Protein AF-A0A3D2WUU5-F1 (afdb_monomer_lite)

Foldseek 3Di:
DWDDFPPGIWDKDWDADPVLFATQFIDTPDDDDDPQALVQCCFCVVPVVCRNVQRCQRHRATVPDQADEDCDDFDSVVNYGHADVNNNRSSVNVSVVCNVVSVVVVVVVVVVVVD

Sequence (115 aa):
ASGAGFQSRIRVLVCLTPDFSKIRNLKILEQDETPGCGTKIIKDTSRAIDEEWFIKQFNDLEVTRPVVCVKESPKKSNSEVQAISGATVSSQAIVDILNNSIKDYRDSYLKQKAN

Secondary structure (DSSP, 8-state):
-EEE-SSSEEEEEEEE-TTSSEEEEEEEEE--PPTTTGGGGT--TT-TT-TTHHHHTTTTEE-SS--EEESS---GGGTEEEPPTT-HHHHHHHHHHHHHHHHHHHHHHHHHHT-

Radius of gyration: 14.16 Å; chains: 1; bounding box: 44×26×36 Å

Structure (mmCIF, N/CA/C/O backbone):
data_AF-A0A3D2WUU5-F1
#
_entry.id   AF-A0A3D2WUU5-F1
#
loop_
_atom_site.group_PDB
_atom_site.id
_atom_site.type_symbol
_atom_site.label_atom_id
_atom_site.label_alt_id
_atom_site.label_comp_id
_atom_site.label_asym_id
_atom_site.label_entity_id
_atom_site.label_seq_id
_atom_site.pdbx_PDB_ins_code
_atom_site.Cartn_x
_atom_site.Cartn_y
_atom_site.Cartn_z
_atom_site.occupancy
_atom_site.B_iso_or_equiv
_atom_site.auth_seq_id
_atom_site.auth_comp_id
_atom_site.auth_asym_id
_atom_site.auth_atom_id
_atom_site.pdbx_PDB_model_num
ATOM 1 N N . ALA A 1 1 ? -5.230 -7.622 4.162 1.00 77.19 1 ALA A N 1
ATOM 2 C CA . ALA A 1 1 ? -5.783 -6.711 3.140 1.00 77.19 1 ALA A CA 1
ATOM 3 C C . ALA A 1 1 ? -5.533 -7.304 1.752 1.00 77.19 1 ALA A C 1
ATOM 5 O O . ALA A 1 1 ? -4.520 -7.972 1.566 1.00 77.19 1 ALA A O 1
ATOM 6 N N . SER A 1 2 ? -6.435 -7.125 0.785 1.00 69.62 2 SER A N 1
ATOM 7 C CA . SER A 1 2 ? -6.184 -7.531 -0.609 1.00 69.62 2 SER A CA 1
ATOM 8 C C . SER A 1 2 ? -7.019 -6.708 -1.578 1.00 69.62 2 SER A C 1
ATOM 10 O O . SER A 1 2 ? -8.149 -6.376 -1.230 1.00 69.62 2 SER A O 1
ATOM 12 N N . GLY A 1 3 ? -6.529 -6.476 -2.791 1.00 78.75 3 GLY A N 1
ATOM 13 C CA . GLY A 1 3 ? -7.295 -5.806 -3.843 1.00 78.75 3 GLY A CA 1
ATOM 14 C C . GLY A 1 3 ? -6.640 -5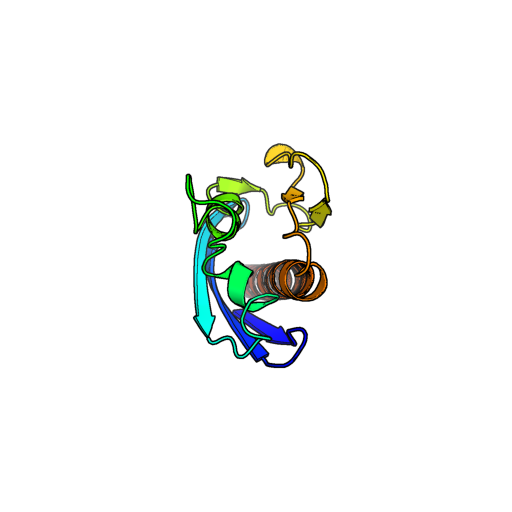.928 -5.212 1.00 78.75 3 GLY A C 1
ATOM 15 O O . GLY A 1 3 ? -5.654 -6.652 -5.369 1.00 78.75 3 GLY A O 1
ATOM 16 N N . ALA A 1 4 ? -7.235 -5.272 -6.205 1.00 72.50 4 ALA A N 1
ATOM 17 C CA . ALA A 1 4 ? -6.742 -5.290 -7.576 1.00 72.50 4 ALA A CA 1
ATOM 18 C C . ALA A 1 4 ? -5.437 -4.483 -7.696 1.00 72.50 4 ALA A C 1
ATOM 20 O O . ALA A 1 4 ? -5.379 -3.334 -7.266 1.00 72.50 4 ALA A O 1
ATOM 21 N N . GLY A 1 5 ? -4.402 -5.112 -8.248 1.00 62.84 5 GLY A N 1
ATOM 22 C CA . GLY A 1 5 ? -3.185 -4.488 -8.765 1.00 62.84 5 GLY A CA 1
ATOM 23 C C . GLY A 1 5 ? -3.341 -4.084 -10.233 1.00 62.84 5 GLY A C 1
ATOM 24 O O . GLY A 1 5 ? -4.456 -3.991 -10.744 1.00 62.84 5 GLY A O 1
ATOM 25 N N . PHE A 1 6 ? -2.225 -3.848 -10.921 1.00 62.91 6 PHE A N 1
ATOM 26 C CA . PHE A 1 6 ? -2.227 -3.504 -12.344 1.00 62.91 6 PHE A CA 1
ATOM 27 C C . PHE A 1 6 ? -2.502 -4.725 -13.228 1.00 62.91 6 PHE A C 1
ATOM 29 O O . PHE A 1 6 ? -3.276 -4.623 -14.177 1.00 62.91 6 PHE A O 1
ATOM 36 N N . GLN A 1 7 ? -1.896 -5.875 -12.919 1.00 59.66 7 GLN A N 1
ATOM 37 C CA . GLN A 1 7 ? -2.086 -7.114 -13.695 1.00 59.66 7 GLN A CA 1
ATOM 38 C C . GLN A 1 7 ? -2.750 -8.236 -12.903 1.00 59.66 7 GLN A C 1
ATOM 40 O O . GLN A 1 7 ? -3.350 -9.134 -13.490 1.00 59.66 7 GLN A O 1
ATOM 45 N N . SER A 1 8 ? -2.672 -8.190 -11.576 1.00 72.06 8 SER A N 1
ATOM 46 C CA . SER A 1 8 ? -3.140 -9.277 -10.723 1.00 72.06 8 SER A CA 1
ATOM 47 C C . SER A 1 8 ? -3.631 -8.771 -9.378 1.00 72.06 8 SER A C 1
ATOM 49 O O . SER A 1 8 ? -3.612 -7.581 -9.079 1.00 72.06 8 SER A O 1
ATOM 51 N N . ARG A 1 9 ? -4.121 -9.684 -8.543 1.00 83.50 9 ARG A N 1
ATOM 52 C CA . ARG A 1 9 ? -4.563 -9.360 -7.191 1.00 83.50 9 ARG A CA 1
ATOM 53 C C . ARG A 1 9 ? -3.355 -9.298 -6.260 1.00 83.50 9 ARG A C 1
ATOM 55 O O . ARG A 1 9 ? -2.610 -10.265 -6.146 1.00 83.50 9 ARG A O 1
ATOM 62 N N . ILE A 1 10 ? -3.213 -8.193 -5.536 1.00 87.38 10 ILE A N 1
ATOM 63 C CA . ILE A 1 10 ? -2.147 -8.016 -4.549 1.00 87.38 10 ILE A CA 1
ATOM 64 C C . ILE A 1 10 ? -2.703 -8.334 -3.157 1.00 87.38 10 ILE A C 1
ATOM 66 O O . ILE A 1 10 ? -3.766 -7.836 -2.761 1.00 87.38 10 ILE A O 1
ATOM 70 N N . ARG A 1 11 ? -1.988 -9.166 -2.390 1.00 89.81 11 ARG A N 1
ATOM 71 C CA . ARG A 1 11 ? -2.281 -9.444 -0.975 1.00 89.81 11 ARG A CA 1
ATOM 72 C C . ARG A 1 11 ? -1.233 -8.804 -0.082 1.00 89.81 11 ARG A C 1
ATOM 74 O O . ARG A 1 11 ? -0.035 -9.024 -0.245 1.00 89.81 11 ARG A O 1
ATOM 81 N N . VAL A 1 12 ? -1.709 -8.056 0.907 1.00 92.00 12 VAL A N 1
ATOM 82 C CA . VAL A 1 12 ? -0.876 -7.280 1.827 1.00 92.00 12 VAL A CA 1
ATOM 83 C C . VAL A 1 12 ? -1.245 -7.614 3.270 1.00 92.00 12 VAL A C 1
ATOM 85 O O . VAL A 1 12 ? -2.420 -7.594 3.660 1.00 92.00 12 VAL A O 1
ATOM 88 N N . LEU A 1 13 ? -0.227 -7.900 4.074 1.00 92.06 13 LEU A N 1
ATOM 89 C CA . LEU A 1 13 ? -0.298 -7.901 5.527 1.00 92.06 13 LEU A CA 1
ATOM 90 C C . LEU A 1 13 ? 0.067 -6.503 6.024 1.00 92.06 13 LEU A C 1
ATOM 92 O O . LEU A 1 13 ? 1.141 -5.995 5.715 1.00 92.06 13 LEU A O 1
ATOM 96 N N . VAL A 1 14 ? -0.824 -5.892 6.795 1.00 93.50 14 VAL A N 1
ATOM 97 C CA . VAL A 1 14 ? -0.607 -4.578 7.402 1.00 93.50 14 VAL A CA 1
ATOM 98 C C . VAL A 1 14 ? -0.777 -4.704 8.909 1.00 93.50 14 VAL A C 1
ATOM 100 O O . VAL A 1 14 ? -1.762 -5.271 9.379 1.00 93.50 14 VAL A O 1
ATOM 103 N N . CYS A 1 15 ? 0.190 -4.182 9.654 1.00 92.94 15 CYS A N 1
ATOM 104 C CA . CYS A 1 15 ? 0.145 -4.097 11.107 1.00 92.94 15 CYS A CA 1
ATOM 105 C C . CYS A 1 15 ? -0.171 -2.655 11.500 1.00 92.94 15 CYS A C 1
ATOM 107 O O . CYS A 1 15 ? 0.582 -1.745 11.155 1.00 92.94 15 CYS A O 1
ATOM 109 N N . LEU A 1 16 ? -1.265 -2.450 12.230 1.00 93.81 16 LEU A N 1
ATOM 110 C CA . LEU A 1 16 ? -1.720 -1.137 12.689 1.00 93.81 16 LEU A CA 1
ATOM 111 C C . LEU A 1 16 ? -1.525 -0.995 14.198 1.00 93.81 16 LEU A C 1
ATOM 113 O O . LEU A 1 16 ? -1.458 -1.986 14.927 1.00 93.81 16 LEU A O 1
ATOM 117 N N . THR A 1 17 ? -1.458 0.242 14.677 1.00 94.12 17 THR A N 1
ATOM 118 C CA . THR A 1 17 ? -1.601 0.529 16.106 1.00 94.12 17 THR A CA 1
ATOM 119 C C . THR A 1 17 ? -3.034 0.258 16.591 1.00 94.12 17 THR A C 1
ATOM 121 O O . THR A 1 17 ? -3.969 0.336 15.792 1.00 94.12 17 THR A O 1
ATOM 124 N N . PRO A 1 18 ? -3.244 -0.032 17.894 1.00 90.25 18 PRO A N 1
ATOM 125 C CA . PRO A 1 18 ? -4.578 -0.338 18.435 1.00 90.25 18 PRO A CA 1
ATOM 126 C C . PRO A 1 18 ? -5.619 0.780 18.260 1.00 90.25 18 PRO A C 1
ATOM 128 O O . PRO A 1 18 ? -6.818 0.523 18.250 1.00 90.25 18 PRO A O 1
ATOM 131 N N . ASP A 1 19 ? -5.162 2.023 18.133 1.00 90.38 19 ASP A N 1
ATOM 132 C CA . ASP A 1 19 ? -5.972 3.220 17.889 1.00 90.38 19 ASP A CA 1
ATOM 133 C C . ASP A 1 19 ? -6.196 3.507 16.390 1.00 90.38 19 ASP A C 1
ATOM 135 O O . ASP A 1 19 ? -6.793 4.522 16.039 1.00 90.38 19 ASP A O 1
ATOM 139 N N . PHE A 1 20 ? -5.717 2.634 15.496 1.00 90.56 20 PHE A N 1
ATOM 140 C CA . PHE A 1 20 ? -5.774 2.795 14.041 1.00 90.56 20 PHE A CA 1
ATOM 141 C C . PHE A 1 20 ? -5.130 4.097 13.532 1.00 90.56 20 PHE A C 1
ATOM 143 O O . PHE A 1 20 ? -5.496 4.568 12.454 1.00 90.56 20 PHE A O 1
ATOM 150 N N . SER A 1 21 ? -4.200 4.698 14.281 1.00 92.69 21 SER A N 1
ATOM 151 C CA . SER A 1 21 ? -3.568 5.966 13.894 1.00 92.69 21 SER A CA 1
ATOM 152 C C . SER A 1 21 ? -2.346 5.790 12.998 1.00 92.69 21 SER A C 1
ATOM 154 O O . SER A 1 21 ? -2.077 6.672 12.179 1.00 92.69 21 SER A O 1
ATOM 156 N N . LYS A 1 22 ? -1.612 4.674 13.122 1.00 94.94 22 LYS A N 1
ATOM 157 C CA . LYS A 1 22 ? -0.351 4.444 12.401 1.00 94.94 22 LYS A CA 1
ATOM 158 C C . LYS A 1 22 ? -0.201 3.016 11.886 1.00 94.94 22 LYS A C 1
ATOM 160 O O . LYS A 1 22 ? -0.652 2.062 12.521 1.00 94.94 22 LYS A O 1
ATOM 165 N N . ILE A 1 23 ? 0.515 2.870 10.772 1.00 94.94 23 ILE A N 1
ATOM 166 C CA . ILE A 1 23 ? 1.046 1.581 10.310 1.00 94.94 23 ILE A CA 1
ATOM 167 C C . ILE A 1 23 ? 2.388 1.334 11.001 1.00 94.94 23 ILE A C 1
ATOM 169 O O . ILE A 1 23 ? 3.263 2.191 11.004 1.00 94.94 23 ILE A O 1
ATOM 173 N N . ARG A 1 24 ? 2.566 0.151 11.590 1.00 93.31 24 ARG A N 1
ATOM 174 C CA . ARG A 1 24 ? 3.836 -0.293 12.185 1.00 93.31 24 ARG A CA 1
ATOM 175 C C . ARG A 1 24 ? 4.694 -1.080 11.215 1.00 93.31 24 ARG A C 1
ATOM 177 O O . ARG A 1 24 ? 5.913 -1.002 11.290 1.00 93.31 24 ARG A O 1
ATOM 184 N N . ASN A 1 25 ? 4.057 -1.871 10.359 1.00 91.62 25 ASN A N 1
ATOM 185 C CA . ASN A 1 25 ? 4.747 -2.686 9.374 1.00 91.62 25 ASN A CA 1
ATOM 186 C C . ASN A 1 25 ? 3.794 -3.045 8.231 1.00 91.62 25 ASN A C 1
ATOM 188 O O . ASN A 1 25 ? 2.580 -3.161 8.434 1.00 91.62 25 ASN A O 1
ATOM 192 N N . LEU A 1 26 ? 4.358 -3.251 7.047 1.00 93.12 26 LEU A N 1
ATOM 193 C CA . LEU A 1 26 ? 3.659 -3.706 5.861 1.00 93.12 26 LEU A CA 1
ATOM 194 C C . LEU A 1 26 ? 4.478 -4.809 5.195 1.00 93.12 26 LEU A C 1
ATOM 196 O O . LEU A 1 26 ? 5.684 -4.682 5.021 1.00 93.12 26 LEU A O 1
ATOM 200 N N . LYS A 1 27 ? 3.816 -5.889 4.785 1.00 91.62 27 LYS A N 1
ATOM 201 C CA . LYS A 1 27 ? 4.437 -6.961 4.009 1.00 91.62 27 LYS A CA 1
ATOM 202 C C . LYS A 1 27 ? 3.535 -7.363 2.855 1.00 91.62 27 LYS A C 1
ATOM 204 O O . LYS A 1 27 ? 2.356 -7.650 3.051 1.00 91.62 27 LYS A O 1
ATOM 209 N N . ILE A 1 28 ? 4.099 -7.431 1.656 1.00 90.69 28 ILE A N 1
ATOM 210 C CA . ILE A 1 28 ? 3.414 -8.009 0.501 1.00 90.69 28 ILE A CA 1
ATOM 211 C C . ILE A 1 28 ? 3.536 -9.530 0.606 1.00 90.69 28 ILE A C 1
ATOM 213 O O . ILE A 1 28 ? 4.633 -10.063 0.755 1.00 90.69 28 ILE A O 1
ATOM 217 N N . LEU A 1 29 ? 2.394 -10.212 0.606 1.00 89.38 29 LEU A N 1
ATOM 218 C CA . LEU A 1 29 ? 2.318 -11.6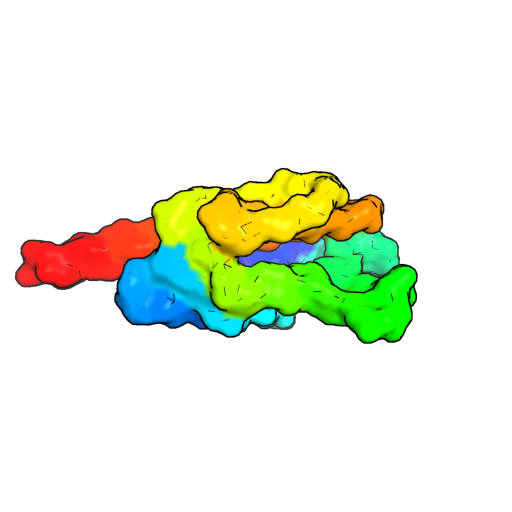69 0.696 1.00 89.38 29 LEU A CA 1
ATOM 219 C C . LEU A 1 29 ? 2.291 -12.298 -0.694 1.00 89.38 29 LEU A C 1
ATOM 221 O O . LEU A 1 29 ? 2.975 -13.286 -0.927 1.00 89.38 29 LEU A O 1
ATOM 225 N N . GLU A 1 30 ? 1.506 -11.715 -1.600 1.00 87.19 30 GLU A N 1
ATOM 226 C CA . GLU A 1 30 ? 1.353 -12.187 -2.974 1.00 87.19 30 GLU A CA 1
ATOM 227 C C . GLU A 1 30 ? 1.136 -11.015 -3.921 1.00 87.19 30 GLU A C 1
ATOM 229 O O . GLU A 1 30 ? 0.439 -10.052 -3.589 1.00 87.19 30 GLU A O 1
ATOM 234 N N . GLN A 1 31 ? 1.731 -11.132 -5.101 1.00 85.31 31 GLN A N 1
ATOM 235 C CA . GLN A 1 31 ? 1.556 -10.257 -6.251 1.00 85.31 31 GLN A CA 1
ATOM 236 C C . GLN A 1 31 ? 2.011 -11.032 -7.491 1.00 85.31 31 GLN A C 1
ATOM 238 O O . GLN A 1 31 ? 2.917 -11.861 -7.389 1.00 85.31 31 GLN A O 1
ATOM 243 N N . ASP A 1 32 ? 1.411 -10.741 -8.634 1.00 84.81 32 ASP A N 1
ATOM 244 C CA . ASP A 1 32 ? 1.809 -11.262 -9.944 1.00 84.81 32 ASP A CA 1
ATOM 245 C C . ASP A 1 32 ? 1.816 -10.091 -10.940 1.00 84.81 32 ASP A C 1
ATOM 247 O O . ASP A 1 32 ? 0.963 -9.956 -11.814 1.00 84.81 32 ASP A O 1
ATOM 251 N N . GLU A 1 33 ? 2.654 -9.099 -10.645 1.00 83.31 33 GLU A N 1
ATOM 252 C CA . GLU A 1 33 ? 2.819 -7.886 -11.440 1.00 83.31 33 GLU A CA 1
ATOM 253 C C . GLU A 1 33 ? 3.926 -8.056 -12.482 1.00 83.31 33 GLU A C 1
ATOM 255 O O . GLU A 1 33 ? 4.766 -8.952 -12.390 1.00 83.31 33 GLU A O 1
ATOM 260 N N . THR A 1 34 ? 3.986 -7.135 -13.448 1.00 82.25 34 THR A N 1
ATOM 261 C CA . THR A 1 34 ? 4.975 -7.190 -14.529 1.00 82.25 34 THR A CA 1
ATOM 262 C C . THR A 1 34 ? 6.407 -7.208 -13.972 1.00 82.25 34 THR A C 1
ATOM 264 O O . THR A 1 34 ? 6.812 -6.230 -13.321 1.00 82.25 34 THR A O 1
ATOM 267 N N . PRO A 1 35 ? 7.203 -8.260 -14.253 1.00 80.31 35 PRO A N 1
ATOM 268 C CA . PRO A 1 35 ? 8.594 -8.337 -13.825 1.00 80.31 35 PRO A CA 1
ATOM 269 C C . PRO A 1 35 ? 9.402 -7.121 -14.285 1.00 80.31 35 PRO A C 1
ATOM 271 O O . PRO A 1 35 ? 9.348 -6.720 -15.445 1.00 80.31 35 PRO A O 1
ATOM 274 N N . GLY A 1 36 ? 10.143 -6.505 -13.364 1.00 76.50 36 GLY A N 1
ATOM 275 C CA . GLY A 1 36 ? 10.993 -5.342 -13.651 1.00 76.50 36 GLY A CA 1
ATOM 276 C C . GLY A 1 36 ? 10.261 -3.994 -13.698 1.00 76.50 36 GLY A C 1
ATOM 277 O O . GLY A 1 36 ? 10.921 -2.955 -13.743 1.00 76.50 36 GLY A O 1
ATOM 278 N N . CYS A 1 37 ? 8.927 -3.985 -13.618 1.00 81.75 37 CYS A N 1
ATOM 279 C CA . CYS A 1 37 ? 8.122 -2.783 -13.389 1.00 81.75 37 CYS A CA 1
ATOM 280 C C . CYS A 1 37 ? 7.371 -2.909 -12.061 1.00 81.75 37 CYS A C 1
ATOM 282 O O . CYS A 1 37 ? 7.896 -2.503 -11.027 1.00 81.75 37 CYS A O 1
ATOM 284 N N . GLY A 1 38 ? 6.181 -3.512 -12.062 1.00 80.06 38 GLY A N 1
ATOM 285 C CA . GLY A 1 38 ? 5.321 -3.584 -10.881 1.00 80.06 38 GLY A CA 1
ATOM 286 C C . GLY A 1 38 ? 5.908 -4.405 -9.732 1.00 80.06 38 GLY A C 1
ATOM 287 O O . GLY A 1 38 ? 5.703 -4.048 -8.577 1.00 80.06 38 GLY A O 1
ATOM 288 N N . THR A 1 39 ? 6.752 -5.407 -10.011 1.00 85.12 39 THR A N 1
ATOM 289 C CA . THR A 1 39 ? 7.431 -6.205 -8.966 1.00 85.12 39 THR A CA 1
ATOM 290 C C . THR A 1 39 ? 8.365 -5.386 -8.067 1.00 85.12 39 THR A C 1
ATOM 292 O O . THR A 1 39 ? 8.728 -5.835 -6.976 1.00 85.12 39 THR A O 1
ATOM 295 N N . LYS A 1 40 ? 8.725 -4.161 -8.481 1.00 90.00 40 LYS A N 1
ATOM 296 C CA . LYS A 1 40 ? 9.544 -3.234 -7.688 1.00 90.00 40 LYS A CA 1
ATOM 297 C C . LYS A 1 40 ? 8.906 -2.844 -6.356 1.00 90.00 40 LYS A C 1
ATOM 299 O O . LYS A 1 40 ? 9.623 -2.432 -5.453 1.00 90.00 40 LYS A O 1
ATOM 304 N N . ILE A 1 41 ? 7.588 -3.008 -6.205 1.00 88.19 41 ILE A N 1
ATOM 305 C CA . ILE A 1 41 ? 6.893 -2.772 -4.930 1.00 88.19 41 ILE A CA 1
ATOM 306 C C . ILE A 1 41 ? 7.403 -3.677 -3.803 1.00 88.19 41 ILE A C 1
ATOM 308 O O . ILE A 1 41 ? 7.314 -3.285 -2.647 1.00 88.19 41 ILE A O 1
ATOM 312 N N . ILE A 1 42 ? 7.936 -4.863 -4.121 1.00 89.25 42 ILE A N 1
ATOM 313 C CA . ILE A 1 42 ? 8.606 -5.728 -3.140 1.00 89.25 42 ILE A CA 1
ATOM 314 C C . ILE A 1 42 ? 10.078 -5.346 -3.050 1.00 89.25 42 ILE A C 1
ATOM 316 O O . ILE A 1 42 ? 10.605 -5.143 -1.960 1.00 89.25 42 ILE A O 1
ATOM 320 N N . LYS A 1 43 ? 10.732 -5.296 -4.213 1.00 89.44 43 LYS A N 1
ATOM 321 C CA . LYS A 1 43 ? 12.174 -5.144 -4.316 1.00 89.44 43 LYS A CA 1
ATOM 322 C C . LYS A 1 43 ? 12.544 -4.353 -5.565 1.00 89.44 43 LYS A C 1
ATOM 324 O O . LYS A 1 43 ? 12.445 -4.857 -6.684 1.00 89.44 43 LYS A O 1
ATOM 329 N N . ASP A 1 44 ? 12.994 -3.124 -5.374 1.00 91.25 44 ASP A N 1
ATOM 330 C CA . ASP A 1 44 ? 13.470 -2.241 -6.427 1.00 91.25 44 ASP A CA 1
ATOM 331 C C . ASP A 1 44 ? 14.992 -2.338 -6.568 1.00 91.25 44 ASP A C 1
ATOM 333 O O . ASP A 1 44 ? 15.754 -1.588 -5.958 1.00 91.25 44 ASP A O 1
ATOM 337 N N . THR A 1 45 ? 15.438 -3.249 -7.429 1.00 87.38 45 THR A N 1
ATOM 338 C CA . THR A 1 45 ? 16.865 -3.462 -7.720 1.00 87.38 45 THR A CA 1
ATOM 339 C C . THR A 1 45 ? 17.533 -2.264 -8.400 1.00 87.38 45 THR A C 1
ATOM 341 O O . THR A 1 45 ? 18.756 -2.227 -8.502 1.00 87.38 45 THR A O 1
ATOM 344 N N . SER A 1 46 ? 16.765 -1.265 -8.862 1.00 85.38 46 SER A N 1
ATOM 345 C CA . SER A 1 46 ? 17.342 -0.021 -9.387 1.00 85.38 46 SER A CA 1
ATOM 346 C C . SER A 1 46 ? 17.893 0.891 -8.283 1.00 85.38 46 SER A C 1
ATOM 348 O O . SER A 1 46 ? 18.697 1.779 -8.567 1.00 85.38 46 SER A O 1
ATOM 350 N N . ARG A 1 47 ? 17.527 0.644 -7.014 1.00 84.25 47 ARG A N 1
ATOM 351 C CA . ARG A 1 47 ? 18.063 1.333 -5.834 1.00 84.25 47 ARG A CA 1
ATOM 352 C C . ARG A 1 47 ? 18.902 0.385 -4.974 1.00 84.25 47 ARG A C 1
ATOM 354 O O . ARG A 1 47 ? 18.454 -0.095 -3.941 1.00 84.25 47 ARG A O 1
ATOM 361 N N . ALA A 1 48 ? 20.163 0.191 -5.354 1.00 79.88 48 ALA A N 1
ATOM 362 C CA . ALA A 1 48 ? 21.088 -0.725 -4.671 1.00 79.88 48 ALA A CA 1
ATOM 363 C C . ALA A 1 48 ? 21.359 -0.405 -3.181 1.00 79.88 48 ALA A C 1
ATOM 365 O O . ALA A 1 48 ? 21.797 -1.280 -2.442 1.00 79.88 48 ALA A O 1
ATOM 366 N N . ILE A 1 49 ? 21.115 0.834 -2.733 1.00 86.12 49 ILE A N 1
ATOM 367 C CA . ILE A 1 49 ? 21.315 1.250 -1.331 1.00 86.12 49 ILE A CA 1
ATOM 368 C C . ILE A 1 49 ? 20.212 0.692 -0.421 1.00 86.12 49 ILE A C 1
ATOM 370 O O . ILE A 1 49 ? 20.475 0.328 0.722 1.00 86.12 49 ILE A O 1
ATOM 374 N N . ASP A 1 50 ? 18.976 0.637 -0.918 1.00 87.69 50 ASP A N 1
ATOM 375 C CA . ASP A 1 50 ? 17.830 0.119 -0.178 1.00 87.69 50 ASP A CA 1
ATOM 376 C C . ASP A 1 50 ? 16.795 -0.433 -1.159 1.00 87.69 50 ASP A C 1
ATOM 378 O O . ASP A 1 50 ? 15.937 0.289 -1.663 1.00 87.69 50 ASP A O 1
ATOM 382 N N . GLU A 1 51 ? 16.887 -1.727 -1.448 1.00 90.69 51 GLU A N 1
ATOM 383 C CA . GLU A 1 51 ? 16.026 -2.372 -2.441 1.00 90.69 5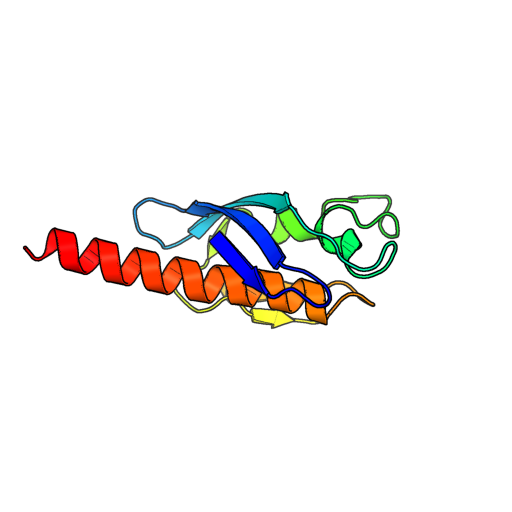1 GLU A CA 1
ATOM 384 C C . GLU A 1 51 ? 14.572 -2.503 -1.945 1.00 90.69 51 GLU A C 1
ATOM 386 O O . GLU A 1 51 ? 13.650 -2.581 -2.748 1.00 90.69 51 GLU A O 1
ATOM 391 N N . GLU A 1 52 ? 14.335 -2.468 -0.631 1.00 92.44 52 GLU A N 1
ATOM 392 C CA . GLU A 1 52 ? 12.998 -2.563 -0.016 1.00 92.44 52 GLU A CA 1
ATOM 393 C C . GLU A 1 52 ? 12.456 -1.191 0.420 1.00 92.44 52 GLU A C 1
ATOM 395 O O . GLU A 1 52 ? 11.499 -1.098 1.200 1.00 92.44 52 GLU A O 1
ATOM 400 N N . TRP A 1 53 ? 13.068 -0.110 -0.078 1.00 93.06 53 TRP A N 1
ATOM 401 C CA . TRP A 1 53 ? 12.771 1.262 0.330 1.00 93.06 53 TRP A CA 1
ATOM 402 C C . TRP A 1 53 ? 11.275 1.573 0.299 1.00 93.06 53 TRP A C 1
ATOM 404 O O . TRP A 1 53 ? 10.779 2.251 1.195 1.00 93.06 53 TRP A O 1
ATOM 414 N N . PHE A 1 54 ? 10.548 1.056 -0.700 1.00 93.50 54 PHE A N 1
ATOM 415 C CA . PHE A 1 54 ? 9.133 1.345 -0.896 1.00 93.50 54 PHE A CA 1
ATOM 416 C C . PHE A 1 54 ? 8.277 0.860 0.277 1.00 93.50 54 PHE A C 1
ATOM 418 O O . PHE A 1 54 ? 7.474 1.627 0.805 1.00 93.50 54 PHE A O 1
ATOM 425 N N . ILE A 1 55 ? 8.488 -0.381 0.723 1.00 93.25 55 ILE A N 1
ATOM 426 C CA . ILE A 1 55 ? 7.759 -0.986 1.845 1.00 93.25 55 ILE A CA 1
ATOM 427 C C . ILE A 1 55 ? 8.104 -0.283 3.159 1.00 93.25 55 ILE A C 1
ATOM 429 O O . ILE A 1 55 ? 7.231 -0.032 3.991 1.00 93.25 55 ILE A O 1
ATOM 433 N N . LYS A 1 56 ? 9.367 0.115 3.325 1.00 93.50 56 LYS A N 1
ATOM 434 C CA . LYS A 1 56 ? 9.839 0.820 4.523 1.00 93.50 56 LYS A CA 1
ATOM 435 C C . LYS A 1 56 ? 9.195 2.193 4.716 1.00 93.50 56 LYS A C 1
ATOM 437 O O . LYS A 1 56 ? 9.126 2.664 5.852 1.00 93.50 56 LYS A O 1
ATOM 442 N N . GLN A 1 57 ? 8.678 2.821 3.656 1.00 94.44 57 GLN A N 1
ATOM 443 C CA . GLN A 1 57 ? 7.949 4.093 3.765 1.00 94.44 57 GLN A CA 1
ATOM 444 C C . GLN A 1 57 ? 6.714 3.984 4.664 1.00 94.44 57 GLN A C 1
ATOM 446 O O . GLN A 1 57 ? 6.372 4.947 5.349 1.00 94.44 57 GLN A O 1
ATOM 451 N N . PHE A 1 58 ? 6.077 2.809 4.691 1.00 94.75 58 PHE A N 1
ATOM 452 C CA . PHE A 1 58 ? 4.860 2.561 5.461 1.00 94.75 58 PHE A CA 1
ATOM 453 C C . PHE A 1 58 ? 5.124 2.368 6.961 1.00 94.75 58 PHE A C 1
ATOM 455 O O . PHE A 1 58 ? 4.185 2.419 7.752 1.00 94.75 58 PHE A O 1
ATOM 462 N N . ASN A 1 59 ? 6.379 2.184 7.381 1.00 93.62 59 ASN A N 1
ATOM 463 C CA . ASN A 1 59 ? 6.718 2.070 8.798 1.00 93.62 59 ASN A CA 1
ATOM 464 C C . ASN A 1 59 ? 6.507 3.413 9.508 1.00 93.62 59 ASN A C 1
ATOM 466 O O . ASN A 1 59 ? 7.048 4.438 9.088 1.00 93.62 59 ASN A O 1
ATOM 470 N N . ASP A 1 60 ? 5.743 3.403 10.596 1.00 93.62 60 ASP A N 1
ATOM 471 C CA . ASP A 1 60 ? 5.322 4.581 11.365 1.00 93.62 60 ASP A CA 1
ATOM 472 C C . ASP A 1 60 ? 4.596 5.651 10.528 1.00 93.62 60 ASP A C 1
ATOM 474 O O . ASP A 1 60 ? 4.614 6.837 10.866 1.00 93.62 60 ASP A O 1
ATOM 478 N N . LEU A 1 61 ? 3.949 5.243 9.432 1.00 95.50 61 LEU A N 1
ATOM 479 C CA . LEU A 1 61 ? 3.144 6.129 8.594 1.00 95.50 61 LEU A CA 1
ATOM 480 C C . LEU A 1 61 ? 1.820 6.459 9.290 1.00 95.50 61 LEU A C 1
ATOM 482 O O . LEU A 1 61 ? 1.128 5.554 9.764 1.00 95.50 61 LEU A O 1
ATOM 486 N N . GLU A 1 62 ? 1.446 7.739 9.326 1.00 94.31 62 GLU A N 1
ATOM 487 C CA . GLU A 1 62 ? 0.135 8.149 9.830 1.00 94.31 62 GLU A CA 1
ATOM 488 C C . GLU A 1 62 ? -0.972 7.728 8.863 1.00 94.31 62 GLU A C 1
ATOM 490 O O . GLU A 1 62 ? -0.863 7.921 7.656 1.00 94.31 62 GLU A O 1
ATOM 495 N N . VAL A 1 63 ? -2.056 7.171 9.400 1.00 94.81 63 VAL A N 1
ATOM 496 C CA . VAL A 1 63 ? -3.235 6.703 8.646 1.00 94.81 63 VAL A CA 1
ATOM 497 C C . VAL A 1 63 ? -4.545 7.176 9.282 1.00 94.81 63 VAL A C 1
ATOM 499 O O . VAL A 1 63 ? -5.621 6.598 9.107 1.00 94.81 63 VAL A O 1
ATOM 502 N N . THR A 1 64 ? -4.472 8.263 10.050 1.00 91.94 64 THR A N 1
ATOM 503 C CA . THR A 1 64 ? -5.654 8.995 10.528 1.00 91.94 64 THR A CA 1
ATOM 504 C C . THR A 1 64 ? -6.441 9.602 9.364 1.00 91.94 64 THR A C 1
ATOM 506 O O . THR A 1 64 ? -7.661 9.731 9.450 1.00 91.94 64 THR A O 1
ATOM 509 N N . ARG A 1 65 ? -5.751 9.881 8.254 1.00 93.38 65 ARG A N 1
ATOM 510 C CA . ARG A 1 65 ? -6.276 10.308 6.955 1.00 93.38 65 ARG A CA 1
ATOM 511 C C . ARG A 1 65 ? -5.870 9.305 5.859 1.00 93.38 65 ARG A C 1
ATOM 513 O O . ARG A 1 65 ? -4.980 8.488 6.106 1.00 93.38 65 ARG A O 1
ATOM 520 N N . PRO A 1 66 ? -6.501 9.351 4.672 1.00 94.38 66 PRO A N 1
ATOM 521 C CA . PRO A 1 66 ? -6.116 8.492 3.560 1.00 94.38 66 PRO A CA 1
ATOM 522 C C . PRO A 1 66 ? -4.644 8.678 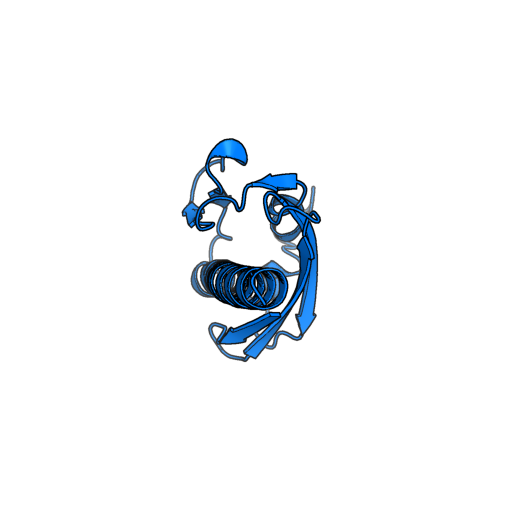3.182 1.00 94.38 66 PRO A C 1
ATOM 524 O O . PRO A 1 66 ? -4.160 9.805 3.083 1.00 94.38 66 PRO A O 1
ATOM 527 N N . VAL A 1 67 ? -3.954 7.563 2.956 1.00 96.38 67 VAL A N 1
ATOM 528 C CA . VAL A 1 67 ? -2.604 7.542 2.398 1.00 96.38 67 VAL A CA 1
ATOM 529 C C . VAL A 1 67 ? -2.658 8.007 0.947 1.00 96.38 67 VAL A C 1
ATOM 531 O O . VAL A 1 67 ? -3.589 7.651 0.222 1.00 96.38 67 VAL A O 1
ATOM 534 N N . VAL A 1 68 ? -1.667 8.782 0.513 1.00 95.94 68 VAL A N 1
ATOM 535 C CA . VAL A 1 68 ? -1.583 9.309 -0.855 1.00 95.94 68 VAL A CA 1
ATOM 536 C C . VAL A 1 68 ? -0.223 9.024 -1.480 1.00 95.94 68 VAL A C 1
ATOM 538 O O . VAL A 1 68 ? 0.817 9.132 -0.828 1.00 95.94 68 VAL A O 1
ATOM 541 N N . CYS A 1 69 ? -0.222 8.672 -2.765 1.00 94.75 69 CYS A N 1
ATOM 542 C CA . CYS A 1 69 ? 1.006 8.559 -3.540 1.00 94.75 69 CYS A CA 1
ATOM 543 C C . CYS A 1 69 ? 1.478 9.936 -4.019 1.00 94.75 69 CYS A C 1
ATOM 545 O O . CYS A 1 69 ? 0.716 10.692 -4.620 1.00 94.75 69 CYS A O 1
ATOM 547 N N . VAL A 1 70 ? 2.764 10.223 -3.834 1.00 95.25 70 VAL A N 1
ATOM 548 C CA . VAL A 1 70 ? 3.444 11.405 -4.376 1.00 95.25 70 VAL A CA 1
ATOM 549 C C . VAL A 1 70 ? 4.619 10.984 -5.259 1.00 95.25 70 VAL A C 1
ATOM 551 O O . VAL A 1 70 ? 5.128 9.870 -5.153 1.00 95.25 70 VAL A O 1
ATOM 554 N N . LYS A 1 71 ? 5.054 11.857 -6.170 1.00 88.50 71 LYS A N 1
ATOM 555 C CA . LYS A 1 71 ? 6.252 11.605 -6.997 1.00 88.50 71 LYS A CA 1
ATOM 556 C C . LYS A 1 71 ? 7.540 12.069 -6.309 1.00 88.50 71 LYS A C 1
ATOM 558 O O . LYS A 1 71 ? 8.605 11.496 -6.537 1.00 88.50 71 LYS A O 1
ATOM 563 N N . GLU A 1 72 ? 7.426 13.098 -5.479 1.00 88.25 72 GLU A N 1
ATOM 564 C CA . GLU A 1 72 ? 8.535 13.743 -4.779 1.00 88.25 72 GLU A CA 1
ATOM 565 C C . GLU A 1 72 ? 8.796 13.112 -3.403 1.00 88.25 72 GLU A C 1
ATOM 567 O O . GLU A 1 72 ? 8.280 12.041 -3.082 1.00 88.25 72 GLU A O 1
ATOM 572 N N . SER A 1 73 ? 9.628 13.773 -2.597 1.00 89.38 73 SER A N 1
ATOM 573 C CA . SER A 1 73 ? 9.944 13.369 -1.229 1.00 89.38 73 SER A CA 1
ATOM 574 C C . SER A 1 73 ? 8.681 13.353 -0.352 1.00 89.38 73 SER A C 1
ATOM 576 O O . SER A 1 73 ? 8.073 14.407 -0.159 1.00 89.38 73 SER A O 1
ATOM 578 N N . PRO A 1 74 ? 8.295 12.196 0.211 1.00 92.62 74 PRO A N 1
ATOM 579 C CA . PRO A 1 74 ? 7.048 12.051 0.949 1.00 92.62 74 PRO A CA 1
ATOM 580 C C . PRO A 1 74 ? 7.186 12.528 2.397 1.00 92.62 74 PRO A C 1
ATOM 582 O O . PRO A 1 74 ? 8.231 12.357 3.033 1.00 92.62 74 PRO A O 1
ATOM 585 N N . LYS A 1 75 ? 6.101 13.066 2.959 1.00 92.12 75 LYS A N 1
ATOM 586 C CA . LYS A 1 75 ? 5.999 13.406 4.384 1.00 92.12 75 LYS A CA 1
ATOM 587 C C . LYS A 1 75 ? 5.073 12.443 5.121 1.00 92.12 75 LYS A C 1
ATOM 589 O O . LYS A 1 75 ? 3.861 12.430 4.912 1.00 92.12 75 LYS A O 1
ATOM 594 N N . LYS A 1 76 ? 5.627 11.705 6.090 1.00 89.19 76 LYS A N 1
ATOM 595 C CA . LYS A 1 76 ? 4.852 10.761 6.919 1.00 89.19 76 LYS A CA 1
ATOM 596 C C . LYS A 1 76 ? 3.707 11.424 7.694 1.00 89.19 76 LYS A C 1
ATOM 598 O O . LYS A 1 76 ? 2.647 10.822 7.816 1.00 89.19 76 LYS A O 1
ATOM 603 N N . SER A 1 77 ? 3.895 12.663 8.159 1.00 88.19 77 SER A N 1
ATOM 604 C CA . SER A 1 77 ? 2.867 13.461 8.858 1.00 88.19 77 SER A CA 1
ATOM 605 C C . SER A 1 77 ? 1.669 13.832 7.977 1.00 88.19 77 SER A C 1
ATOM 607 O O . SER A 1 77 ? 0.617 14.223 8.475 1.00 88.19 77 SER A O 1
ATOM 609 N N . ASN A 1 78 ? 1.836 13.742 6.658 1.00 91.31 78 ASN A N 1
ATOM 610 C CA . ASN A 1 78 ? 0.792 14.015 5.679 1.00 91.31 78 ASN A CA 1
ATOM 611 C C . ASN A 1 78 ? 0.194 12.728 5.096 1.00 91.31 78 ASN A C 1
ATOM 613 O O . ASN A 1 78 ? -0.613 12.811 4.175 1.00 91.31 78 ASN A O 1
ATOM 617 N N . SER A 1 79 ? 0.580 11.554 5.612 1.00 95.06 79 SER A N 1
ATOM 618 C CA . SER A 1 79 ? 0.193 10.251 5.056 1.00 95.06 79 SER A CA 1
ATOM 619 C C . SER A 1 79 ? 0.647 10.061 3.605 1.00 95.06 79 SER A C 1
ATOM 621 O O . SER A 1 79 ? -0.022 9.411 2.808 1.00 95.06 79 SER A O 1
ATOM 623 N N . GLU A 1 80 ? 1.793 10.628 3.240 1.00 96.50 80 GLU A N 1
ATOM 624 C CA . GLU A 1 80 ? 2.334 10.525 1.887 1.00 96.50 80 GLU A CA 1
ATOM 625 C C . GLU A 1 80 ? 3.305 9.345 1.770 1.00 96.50 80 GLU A C 1
ATOM 627 O O . GLU A 1 80 ? 4.108 9.084 2.671 1.00 96.50 80 GLU A O 1
ATOM 632 N N . VAL A 1 81 ? 3.274 8.671 0.622 1.00 95.88 81 VAL A N 1
ATOM 633 C CA . VAL A 1 81 ? 4.267 7.673 0.211 1.00 95.88 81 VAL A CA 1
ATOM 634 C C . VAL A 1 81 ? 4.732 7.967 -1.205 1.00 95.88 81 VAL A C 1
ATOM 636 O O . VAL A 1 81 ? 3.941 8.338 -2.070 1.00 95.88 81 VAL A O 1
ATOM 639 N N . GLN A 1 82 ? 6.021 7.803 -1.472 1.00 96.00 82 GLN A N 1
ATOM 640 C CA . GLN A 1 82 ? 6.554 8.014 -2.807 1.00 96.00 82 GLN A CA 1
ATOM 641 C C . GLN A 1 82 ? 6.239 6.809 -3.696 1.00 96.00 82 GLN A C 1
ATOM 643 O O . GLN A 1 82 ? 6.528 5.663 -3.342 1.00 96.00 82 GLN A O 1
ATOM 648 N N . ALA A 1 83 ? 5.671 7.082 -4.869 1.00 94.81 83 ALA A N 1
ATOM 649 C CA . ALA A 1 83 ? 5.444 6.087 -5.905 1.00 94.81 83 ALA A CA 1
ATOM 650 C C . ALA A 1 83 ? 6.761 5.671 -6.578 1.00 94.81 83 ALA A C 1
ATOM 652 O O . ALA A 1 83 ? 7.682 6.472 -6.753 1.00 94.81 83 ALA A O 1
ATOM 653 N N . ILE A 1 84 ? 6.831 4.417 -7.016 1.00 92.06 84 ILE A N 1
ATOM 654 C CA . ILE A 1 84 ? 7.986 3.901 -7.747 1.00 92.06 84 ILE A CA 1
ATOM 655 C C . ILE A 1 84 ? 7.898 4.343 -9.212 1.00 92.06 84 ILE A C 1
ATOM 657 O O . ILE A 1 84 ? 6.875 4.166 -9.882 1.00 92.06 84 ILE A O 1
ATOM 661 N N . SER A 1 85 ? 8.992 4.898 -9.736 1.00 90.00 85 SER A N 1
ATOM 662 C CA . SER A 1 85 ? 9.077 5.270 -11.151 1.00 90.00 85 SER A CA 1
ATOM 663 C C . SER A 1 85 ? 8.989 4.033 -12.052 1.00 90.00 85 SER A C 1
ATOM 665 O O . SER A 1 85 ? 9.677 3.033 -11.831 1.00 90.00 85 SER A O 1
ATOM 667 N N . GLY A 1 86 ? 8.118 4.090 -13.062 1.00 87.25 86 GLY A N 1
ATOM 668 C CA . GLY A 1 86 ? 7.811 2.951 -13.936 1.00 87.25 86 GLY A CA 1
ATOM 669 C C . GLY A 1 86 ? 6.892 1.892 -13.311 1.00 87.25 86 GLY A C 1
ATOM 670 O O . GLY A 1 86 ? 6.607 0.891 -13.956 1.00 87.25 86 GLY A O 1
ATOM 671 N N . ALA A 1 87 ? 6.406 2.106 -12.084 1.00 90.19 87 ALA A N 1
ATOM 672 C CA . ALA A 1 87 ? 5.478 1.208 -11.392 1.00 90.19 87 ALA A CA 1
ATOM 673 C C . ALA A 1 87 ? 4.386 1.982 -10.629 1.00 90.19 87 ALA A C 1
ATOM 675 O O . ALA A 1 87 ? 3.917 1.562 -9.574 1.00 90.19 87 ALA A O 1
ATOM 676 N N . THR A 1 88 ? 3.975 3.138 -11.164 1.00 90.69 88 THR A N 1
ATOM 677 C CA . THR A 1 88 ? 3.035 4.059 -10.505 1.00 90.69 88 THR A CA 1
ATOM 678 C C . THR A 1 88 ? 1.674 3.422 -10.237 1.00 90.69 88 THR A C 1
ATOM 680 O O . THR A 1 88 ? 1.112 3.644 -9.169 1.00 90.69 88 THR A O 1
ATOM 683 N N . VAL A 1 89 ? 1.164 2.600 -11.161 1.00 89.69 89 VAL A N 1
ATOM 684 C CA . VAL A 1 89 ? -0.130 1.923 -10.977 1.00 89.69 89 VAL A CA 1
ATOM 685 C C . VAL A 1 89 ? -0.053 0.896 -9.849 1.00 89.69 89 VAL A C 1
ATOM 687 O O . VAL A 1 89 ? -0.908 0.892 -8.970 1.00 89.69 89 VAL A O 1
ATOM 690 N N . SER A 1 90 ? 1.008 0.088 -9.803 1.00 90.50 90 SER A N 1
ATOM 691 C CA . SER A 1 90 ? 1.223 -0.888 -8.729 1.00 90.50 90 SER A CA 1
ATOM 692 C C . SER A 1 90 ? 1.450 -0.199 -7.373 1.00 90.50 90 SER A C 1
ATOM 694 O O . SER A 1 90 ? 0.943 -0.666 -6.355 1.00 90.50 90 SER A O 1
ATOM 696 N N . SER A 1 91 ? 2.150 0.945 -7.341 1.00 93.12 91 SER A N 1
ATOM 697 C CA . SER A 1 91 ? 2.276 1.767 -6.126 1.00 93.12 91 SER A CA 1
ATOM 698 C C . SER A 1 91 ? 0.922 2.290 -5.639 1.00 93.12 91 SER A C 1
ATOM 700 O O . SER A 1 91 ? 0.626 2.177 -4.449 1.00 93.12 91 SER A O 1
ATOM 702 N N . GLN A 1 92 ? 0.096 2.819 -6.547 1.00 93.75 92 GLN A N 1
ATOM 703 C CA . GLN A 1 92 ? -1.237 3.322 -6.213 1.00 93.75 92 GLN A CA 1
ATOM 704 C C . GLN A 1 92 ? -2.151 2.196 -5.717 1.00 93.75 92 GLN A C 1
ATOM 706 O O . GLN A 1 92 ? -2.833 2.367 -4.712 1.00 93.75 92 GLN A O 1
ATOM 711 N N . ALA A 1 93 ? -2.088 1.015 -6.335 1.00 92.75 93 ALA A N 1
ATOM 712 C CA . ALA A 1 93 ? -2.869 -0.142 -5.914 1.00 92.75 93 ALA A CA 1
ATOM 713 C C . ALA A 1 93 ? -2.605 -0.536 -4.451 1.00 92.75 93 ALA A C 1
ATOM 715 O O . ALA A 1 93 ? -3.543 -0.833 -3.713 1.00 92.75 93 ALA A O 1
ATOM 716 N N . ILE A 1 94 ? -1.347 -0.495 -3.991 1.00 93.31 94 ILE A N 1
ATOM 717 C CA . ILE A 1 94 ? -1.022 -0.734 -2.574 1.00 93.31 94 ILE A CA 1
ATOM 718 C C . ILE A 1 94 ? -1.717 0.293 -1.675 1.00 93.31 94 ILE A C 1
ATOM 720 O O . ILE A 1 94 ? -2.326 -0.083 -0.673 1.00 93.31 94 ILE A O 1
ATOM 724 N N . VAL A 1 95 ? -1.652 1.576 -2.033 1.00 95.00 95 VAL A N 1
ATOM 725 C CA . VAL A 1 95 ? -2.294 2.657 -1.274 1.00 95.00 95 VAL A CA 1
ATOM 726 C C . VAL A 1 95 ? -3.811 2.485 -1.224 1.00 95.00 95 VAL A C 1
ATOM 728 O O . VAL A 1 95 ? -4.399 2.589 -0.147 1.00 95.00 95 VAL A O 1
ATOM 731 N N . ASP A 1 96 ? -4.438 2.136 -2.342 1.00 94.19 96 ASP A N 1
ATOM 732 C CA . ASP A 1 96 ? -5.884 1.923 -2.418 1.00 94.19 96 ASP A CA 1
ATOM 733 C C . ASP A 1 96 ? -6.316 0.724 -1.563 1.00 94.19 96 ASP A C 1
ATOM 735 O O . ASP A 1 96 ? -7.277 0.808 -0.793 1.00 94.19 96 ASP A O 1
ATOM 739 N N . ILE A 1 97 ? -5.563 -0.381 -1.627 1.00 93.50 97 ILE A N 1
ATOM 740 C CA . 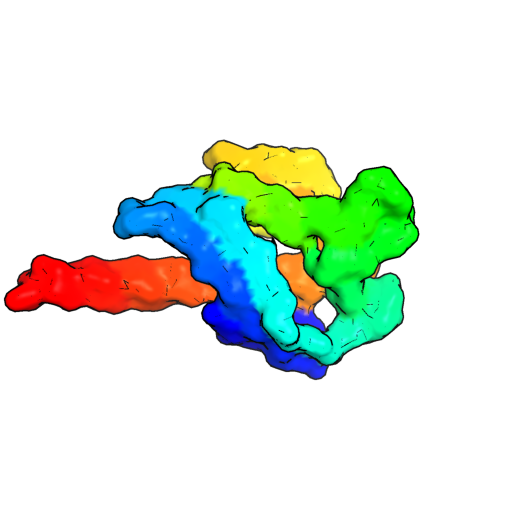ILE A 1 97 ? -5.780 -1.566 -0.788 1.00 93.50 97 ILE A CA 1
ATOM 741 C C . ILE A 1 97 ? -5.718 -1.199 0.695 1.00 93.50 97 ILE A C 1
ATOM 743 O O . ILE A 1 97 ? -6.562 -1.657 1.474 1.00 93.50 97 ILE A O 1
ATOM 747 N N . LEU A 1 98 ? -4.727 -0.396 1.090 1.00 94.44 98 LEU A N 1
ATOM 748 C CA . LEU A 1 98 ? -4.558 0.038 2.473 1.00 94.44 98 LEU A CA 1
ATOM 749 C C . LEU A 1 98 ? -5.704 0.937 2.918 1.00 94.44 98 LEU A C 1
ATOM 751 O O . LEU A 1 98 ? -6.316 0.645 3.941 1.00 94.44 98 LEU A O 1
ATOM 755 N N . ASN A 1 99 ? -6.025 1.978 2.152 1.00 94.94 99 ASN A N 1
ATOM 756 C CA . ASN A 1 99 ? -7.076 2.932 2.500 1.00 94.94 99 ASN A CA 1
ATOM 757 C C . ASN A 1 99 ? -8.435 2.249 2.657 1.00 94.94 99 ASN A C 1
ATOM 759 O O . ASN A 1 99 ? -9.098 2.439 3.679 1.00 94.94 99 ASN A O 1
ATOM 763 N N . ASN A 1 100 ? -8.812 1.404 1.694 1.00 93.81 100 ASN A N 1
ATOM 764 C CA . ASN A 1 100 ? -10.073 0.667 1.745 1.00 93.81 100 ASN A CA 1
ATOM 765 C C . ASN A 1 100 ? -10.100 -0.289 2.942 1.00 93.81 100 ASN A C 1
ATOM 767 O O . ASN A 1 100 ? -11.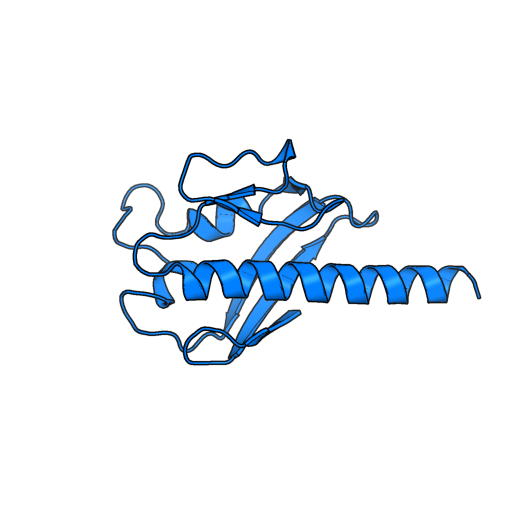028 -0.254 3.745 1.00 93.81 100 ASN A O 1
ATOM 771 N N . SER A 1 101 ? -9.034 -1.075 3.131 1.00 92.19 101 SER A N 1
ATOM 772 C CA . SER A 1 101 ? -8.981 -2.036 4.236 1.00 92.19 101 SER A CA 1
ATOM 773 C C . SER A 1 101 ? -9.015 -1.339 5.597 1.00 92.19 101 SER A C 1
ATOM 775 O O . SER A 1 101 ? -9.792 -1.729 6.460 1.00 92.19 101 SER A O 1
ATOM 777 N N . ILE A 1 102 ? -8.194 -0.306 5.809 1.00 92.81 102 ILE A N 1
ATOM 778 C CA . ILE A 1 102 ? -8.126 0.421 7.086 1.00 92.81 102 ILE A CA 1
ATOM 779 C C . ILE A 1 102 ? -9.486 1.030 7.420 1.00 92.81 102 ILE A C 1
ATOM 781 O O . ILE A 1 102 ? -9.933 0.910 8.561 1.00 92.81 102 ILE A O 1
ATOM 785 N N . LYS A 1 103 ? -10.151 1.643 6.434 1.00 93.00 103 LYS A N 1
ATOM 786 C CA . LYS A 1 103 ? -11.492 2.198 6.605 1.00 93.00 103 LYS A CA 1
ATOM 787 C C . LYS A 1 103 ? -12.489 1.112 7.020 1.00 93.00 103 LYS A C 1
ATOM 789 O O . LYS A 1 103 ? -13.137 1.258 8.052 1.00 93.00 103 LYS A O 1
ATOM 794 N N . ASP A 1 104 ? -12.560 0.011 6.275 1.00 91.31 104 ASP A N 1
ATOM 795 C CA . ASP A 1 104 ? -13.527 -1.061 6.534 1.00 91.31 104 ASP A CA 1
ATOM 796 C C . ASP A 1 104 ? -13.309 -1.727 7.903 1.00 91.31 104 ASP A C 1
ATOM 798 O O . ASP A 1 104 ? -14.270 -1.974 8.641 1.00 91.31 104 ASP A O 1
ATOM 802 N N . TYR A 1 105 ? -12.048 -1.972 8.283 1.00 89.81 105 TYR A N 1
ATOM 803 C CA . TYR A 1 105 ? -11.705 -2.515 9.600 1.00 89.81 105 TYR A CA 1
ATOM 804 C C . TYR A 1 105 ? -12.042 -1.536 10.728 1.00 89.81 105 TYR A C 1
ATOM 806 O O . TYR A 1 105 ? -12.624 -1.955 11.731 1.00 89.81 105 TYR A O 1
ATOM 814 N N . ARG A 1 106 ? -11.719 -0.244 10.574 1.00 89.50 106 ARG A N 1
ATOM 815 C CA . ARG A 1 106 ? -12.028 0.789 11.575 1.00 89.50 106 ARG A CA 1
ATOM 816 C C . ARG A 1 106 ? -13.540 0.921 11.774 1.00 89.50 106 ARG A C 1
ATOM 818 O O . ARG A 1 106 ? -14.003 0.878 12.912 1.00 89.50 106 ARG A O 1
ATOM 825 N N . ASP A 1 107 ? -14.301 1.011 10.685 1.00 90.75 107 ASP A N 1
ATOM 826 C CA . ASP A 1 107 ? -15.763 1.129 10.717 1.00 90.75 107 ASP A CA 1
ATOM 827 C C . ASP A 1 107 ? -16.401 -0.095 11.402 1.00 90.75 107 ASP A C 1
ATOM 829 O O . ASP A 1 107 ? -17.295 0.041 12.240 1.00 90.75 107 ASP A O 1
ATOM 833 N N . SER A 1 108 ? -15.914 -1.300 11.092 1.00 89.94 108 SER A N 1
ATOM 834 C CA . SER A 1 108 ? -16.417 -2.551 11.676 1.00 89.94 108 SER A CA 1
ATOM 835 C C . SER A 1 108 ? -16.058 -2.709 13.156 1.00 89.94 108 SER A C 1
ATOM 837 O O . SER A 1 108 ? -16.864 -3.225 13.931 1.00 89.94 108 SER A O 1
ATOM 839 N N . TYR A 1 109 ? -14.866 -2.265 13.563 1.00 88.94 109 TYR A N 1
ATOM 840 C CA . TYR A 1 109 ? -14.418 -2.303 14.956 1.00 88.94 109 TYR A CA 1
ATOM 841 C C . TYR A 1 109 ? -15.213 -1.329 15.838 1.00 88.94 109 TYR A C 1
ATOM 843 O O . TYR A 1 109 ? -15.661 -1.694 16.924 1.00 88.94 109 TYR A O 1
ATOM 851 N N . LEU A 1 110 ? -15.452 -0.106 15.353 1.00 87.00 110 LEU A N 1
ATOM 852 C CA . LEU A 1 110 ? -16.236 0.895 16.083 1.00 87.00 110 LEU A CA 1
ATOM 853 C C . LEU A 1 110 ? -17.697 0.468 16.268 1.00 87.00 110 LEU A C 1
ATOM 855 O O . LEU A 1 110 ? -18.247 0.660 17.350 1.00 87.00 110 LEU A O 1
ATOM 859 N N . LYS A 1 111 ? -18.303 -0.166 15.255 1.00 87.88 111 LYS A N 1
ATOM 860 C CA . LYS A 1 111 ? -19.658 -0.734 15.363 1.00 87.88 111 LYS A CA 1
ATOM 861 C C . LYS A 1 111 ? -19.757 -1.817 16.438 1.00 87.88 111 LYS A C 1
ATOM 863 O O . LYS A 1 111 ? -20.738 -1.843 17.167 1.00 87.88 111 LYS A O 1
ATOM 868 N N . GLN A 1 112 ? -18.748 -2.682 16.560 1.00 85.50 112 GLN A N 1
ATOM 869 C CA . GLN A 1 112 ? -18.727 -3.733 17.586 1.00 85.50 112 GLN A CA 1
ATOM 870 C C . GLN A 1 112 ? -18.587 -3.177 19.003 1.00 85.50 112 GLN A C 1
ATOM 872 O O . GLN A 1 112 ? -19.154 -3.744 19.920 1.00 85.50 112 GLN A O 1
ATOM 877 N N . LYS A 1 113 ? -17.850 -2.075 19.188 1.00 78.81 113 LYS A N 1
ATOM 878 C CA . LYS A 1 113 ? -17.671 -1.441 20.504 1.00 78.81 113 LYS A CA 1
ATOM 879 C C . LYS A 1 113 ? -18.909 -0.662 20.978 1.00 78.81 113 LYS A C 1
ATOM 881 O O . LYS A 1 113 ? -19.018 -0.359 22.161 1.00 78.81 113 LYS A O 1
ATOM 886 N N . ALA A 1 114 ? -19.782 -0.269 20.051 1.00 72.88 114 ALA A N 1
ATOM 887 C CA . ALA A 1 114 ? -21.001 0.482 20.343 1.00 72.88 114 ALA A CA 1
ATOM 888 C C . ALA A 1 114 ? -22.200 -0.411 20.725 1.00 72.88 114 ALA A C 1
ATOM 890 O O . ALA A 1 114 ? -23.196 0.122 21.211 1.00 72.88 114 ALA A O 1
ATOM 891 N N . ASN A 1 115 ? -22.093 -1.726 20.505 1.00 54.91 115 ASN A N 1
ATOM 892 C CA . ASN A 1 115 ? -23.053 -2.751 20.928 1.00 54.91 115 ASN A CA 1
ATOM 893 C C . ASN A 1 115 ? -22.567 -3.452 22.200 1.00 54.91 115 ASN A C 1
ATOM 895 O O . ASN A 1 115 ? -23.440 -3.937 22.951 1.00 54.91 115 ASN A O 1
#

pLDDT: mean 88.66, std 7.77, range [54.91, 96.5]